Protein AF-A0A7L9QBU2-F1 (afdb_monomer)

Mean predicted aligned error: 5.56 Å

Organism: NCBI:txid155900

Secondary structure (DSSP, 8-state):
---B-HHHHHHHHHHHHHHH-TTPBP-PPTT-SS--SEETTEE-SHHHHHHHHTT--HHHHHHHHHS-TT---HHHHHHTTSSTTB-HHHHHHHHHHHHHHHHHHH-SS-SS---BHHHHHHHHHHHHHHGGGS--

Solvent-accessible surface area (backbone atoms only — not comparable to full-atom values): 7580 Å² total; per-residue (Å²): 130,77,70,33,39,50,65,53,42,49,54,32,39,49,51,34,25,69,75,65,36,44,80,35,62,75,83,74,56,90,91,56,89,43,75,42,32,46,52,87,96,38,61,49,30,66,62,26,35,19,40,42,73,71,63,50,52,65,70,62,40,37,50,59,56,68,76,40,101,71,47,72,50,58,49,52,37,40,75,73,59,74,40,71,46,45,38,74,62,15,29,52,22,50,32,40,22,48,51,41,45,44,50,52,73,72,54,90,75,6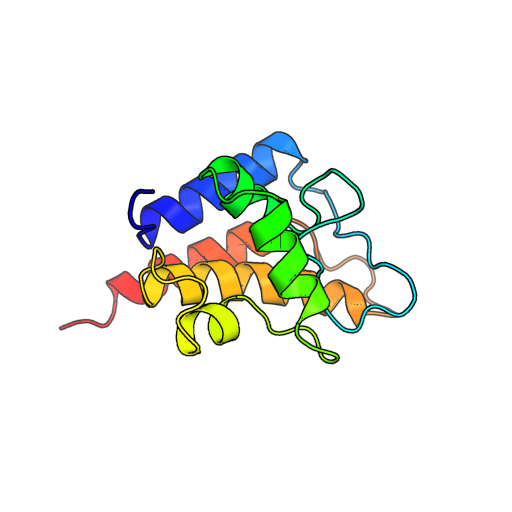8,88,75,74,68,43,18,42,42,46,12,44,51,42,19,50,53,50,49,60,56,60,80,76,72,86,127

Sequence (136 aa):
METITTQTAVELLEAAVELAGADRMYEVQPGAAACKYVHGDNPGCIVGVALSIHGVPLDVLQSWDDDYQQGLGIGSLFHHGRAPFLTKRAADVLRAAQKIQDMAIWSTDTGGADLTWGAALIAARSEAARSDVGDE

Radius of gyration: 14.06 Å; Cα contacts (8 Å, |Δi|>4): 201; chains: 1; bounding box: 34×36×39 Å

Structure (mmCIF, N/CA/C/O backbone):
data_AF-A0A7L9QBU2-F1
#
_entry.id   AF-A0A7L9QBU2-F1
#
loop_
_atom_site.group_PDB
_atom_site.id
_atom_site.type_symbol
_atom_site.label_atom_id
_atom_site.label_alt_id
_atom_site.label_comp_id
_atom_site.label_asym_id
_atom_site.label_entity_id
_atom_site.label_seq_id
_atom_site.pdbx_PDB_ins_code
_atom_site.Cartn_x
_atom_site.Cartn_y
_atom_site.Cartn_z
_atom_site.occupancy
_atom_s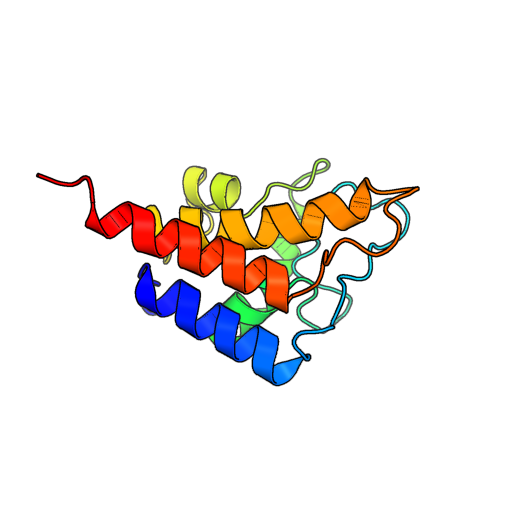ite.B_iso_or_equiv
_atom_site.auth_seq_id
_atom_site.auth_comp_id
_atom_site.auth_asym_id
_atom_site.auth_atom_id
_atom_site.pdbx_PDB_model_num
ATOM 1 N N . MET A 1 1 ? -10.159 -9.881 11.517 1.00 82.56 1 MET A N 1
ATOM 2 C CA . MET A 1 1 ? -9.074 -9.003 11.043 1.00 82.56 1 MET A CA 1
ATOM 3 C C . MET A 1 1 ? -9.082 -7.774 11.925 1.00 82.56 1 MET A C 1
ATOM 5 O O . MET A 1 1 ? -10.160 -7.231 12.141 1.00 82.56 1 MET A O 1
ATOM 9 N N . GLU A 1 2 ? -7.941 -7.416 12.505 1.00 92.56 2 GLU A N 1
ATOM 10 C CA . GLU A 1 2 ? -7.834 -6.238 13.372 1.00 92.56 2 GLU A CA 1
ATOM 11 C C . GLU A 1 2 ? -7.833 -4.947 12.545 1.00 92.56 2 GLU A C 1
ATOM 13 O O . GLU A 1 2 ? -7.510 -4.960 11.354 1.00 92.56 2 GLU A O 1
ATOM 18 N N . THR A 1 3 ? -8.221 -3.835 13.167 1.00 97.00 3 THR A N 1
ATOM 19 C CA . THR A 1 3 ? -8.209 -2.520 12.521 1.00 97.00 3 THR A CA 1
ATOM 20 C C . THR A 1 3 ? -6.773 -2.023 12.358 1.00 97.00 3 THR A C 1
ATOM 22 O O . THR A 1 3 ? -6.031 -1.939 13.332 1.00 97.00 3 THR A O 1
ATOM 25 N N . ILE A 1 4 ? -6.397 -1.619 11.147 1.00 97.69 4 ILE A N 1
ATOM 26 C CA . ILE A 1 4 ? -5.113 -0.984 10.850 1.00 97.69 4 ILE A CA 1
ATOM 27 C C . ILE A 1 4 ? -5.188 0.497 11.239 1.00 97.69 4 ILE A C 1
ATOM 29 O O . ILE A 1 4 ? -5.927 1.300 10.650 1.00 97.69 4 ILE A O 1
ATOM 33 N N . THR A 1 5 ? -4.398 0.857 12.247 1.00 97.50 5 THR A N 1
ATOM 34 C CA 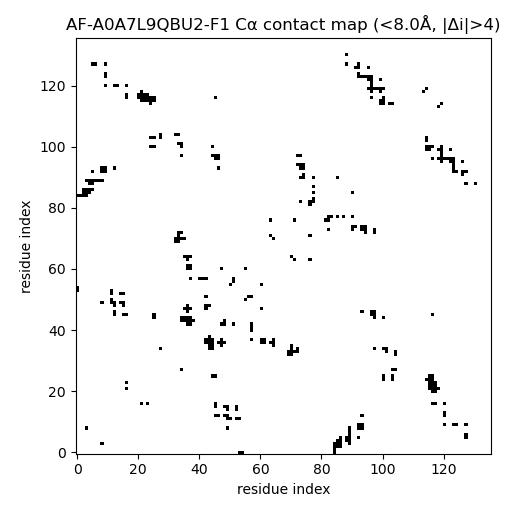. THR A 1 5 ? -4.169 2.240 12.684 1.00 97.50 5 THR A CA 1
ATOM 35 C C . THR A 1 5 ? -3.077 2.911 11.846 1.00 97.50 5 THR A C 1
ATOM 37 O O . THR A 1 5 ? -2.430 2.264 11.024 1.00 97.50 5 THR A O 1
ATOM 40 N N . THR A 1 6 ? -2.838 4.210 12.052 1.00 97.06 6 THR A N 1
ATOM 41 C CA . THR A 1 6 ? -1.707 4.926 11.435 1.00 97.06 6 THR A CA 1
ATOM 42 C C . THR A 1 6 ? -0.375 4.224 11.709 1.00 97.06 6 THR A C 1
ATOM 44 O O . THR A 1 6 ? 0.385 3.985 10.776 1.00 97.06 6 THR A O 1
ATOM 47 N N . GLN A 1 7 ? -0.118 3.854 12.970 1.00 96.94 7 GLN A N 1
ATOM 48 C CA . GLN A 1 7 ? 1.113 3.174 13.373 1.00 96.94 7 GLN A CA 1
ATOM 49 C C . GLN A 1 7 ? 1.222 1.800 12.706 1.00 96.94 7 GLN A C 1
ATOM 51 O O . GLN A 1 7 ? 2.224 1.514 12.060 1.00 96.94 7 GLN A O 1
ATOM 56 N N . THR A 1 8 ? 0.154 0.998 12.768 1.00 97.81 8 THR A N 1
ATOM 57 C CA . THR A 1 8 ? 0.117 -0.331 12.139 1.00 97.81 8 THR A CA 1
ATOM 58 C C . THR A 1 8 ? 0.359 -0.248 10.630 1.00 97.81 8 THR A C 1
ATOM 60 O O . THR A 1 8 ? 1.050 -1.088 10.068 1.00 97.81 8 THR A O 1
ATOM 63 N N . ALA A 1 9 ? -0.166 0.776 9.949 1.00 98.19 9 ALA A N 1
ATOM 64 C CA . ALA A 1 9 ? 0.085 0.969 8.522 1.00 98.19 9 ALA A CA 1
ATOM 65 C C . ALA A 1 9 ? 1.571 1.227 8.221 1.00 98.19 9 ALA A C 1
ATOM 67 O O . ALA A 1 9 ? 2.088 0.691 7.244 1.00 98.19 9 ALA A O 1
ATOM 68 N N . VAL A 1 10 ? 2.258 2.019 9.053 1.00 98.38 10 VAL A N 1
ATOM 69 C CA . VAL A 1 10 ? 3.704 2.251 8.915 1.00 98.38 10 VAL A CA 1
ATOM 70 C C . VAL A 1 10 ? 4.482 0.961 9.171 1.00 98.38 10 VAL A C 1
ATOM 72 O O . VAL A 1 10 ? 5.299 0.594 8.335 1.00 98.38 10 VAL A O 1
ATOM 75 N N . GLU A 1 11 ? 4.181 0.237 10.249 1.00 98.38 11 GLU A N 1
ATOM 76 C CA . GLU A 1 11 ? 4.842 -1.032 10.599 1.00 98.38 11 GLU A CA 1
ATOM 77 C C . GLU A 1 11 ? 4.693 -2.090 9.490 1.00 98.38 11 GLU A C 1
ATOM 79 O O . GLU A 1 11 ? 5.650 -2.777 9.135 1.00 98.38 11 GLU A O 1
ATOM 84 N N . LEU A 1 12 ? 3.513 -2.192 8.871 1.00 98.50 12 LEU A N 1
ATOM 85 C CA . LEU A 1 12 ? 3.285 -3.117 7.755 1.00 98.50 12 LEU A CA 1
ATOM 86 C C . LEU A 1 12 ? 4.063 -2.718 6.491 1.00 98.50 12 LEU A C 1
ATOM 88 O O . LEU A 1 12 ? 4.543 -3.588 5.763 1.00 98.50 12 LEU A O 1
ATOM 92 N N . LEU A 1 13 ? 4.204 -1.417 6.218 1.00 98.38 13 LEU A N 1
ATOM 93 C CA . LEU A 1 13 ? 5.038 -0.928 5.117 1.00 98.38 13 LEU A CA 1
ATOM 94 C C . LEU A 1 13 ? 6.529 -1.157 5.396 1.00 98.38 13 LEU A C 1
ATOM 96 O O . LEU A 1 13 ? 7.270 -1.490 4.475 1.00 98.38 13 LEU A O 1
ATOM 100 N N . GLU A 1 14 ? 6.967 -1.019 6.648 1.00 98.56 14 GLU A N 1
ATOM 101 C CA . GLU A 1 14 ? 8.328 -1.359 7.077 1.00 98.56 14 GLU A CA 1
ATOM 102 C C . GLU A 1 14 ? 8.618 -2.840 6.848 1.00 98.56 14 GLU A C 1
ATOM 104 O O . GLU A 1 14 ? 9.615 -3.165 6.207 1.00 98.56 14 GLU A O 1
ATOM 109 N N . ALA A 1 15 ? 7.708 -3.723 7.263 1.00 98.31 15 ALA A N 1
ATOM 110 C CA . ALA A 1 15 ? 7.826 -5.157 7.025 1.00 98.31 15 ALA A CA 1
ATOM 111 C C . ALA A 1 15 ? 7.845 -5.497 5.522 1.00 98.31 15 ALA A C 1
ATOM 113 O O . ALA A 1 15 ? 8.618 -6.348 5.081 1.00 98.31 15 ALA A O 1
ATOM 114 N N . ALA A 1 16 ? 7.039 -4.808 4.705 1.00 97.69 16 ALA A N 1
ATOM 115 C CA . ALA A 1 16 ? 7.060 -4.976 3.252 1.00 97.69 16 ALA A CA 1
ATOM 116 C C . ALA A 1 16 ? 8.408 -4.550 2.635 1.00 97.69 16 ALA A C 1
ATOM 118 O O . ALA A 1 16 ? 8.928 -5.235 1.752 1.00 97.69 16 ALA A O 1
ATOM 119 N N . VAL A 1 17 ? 8.990 -3.443 3.109 1.00 97.44 17 VAL A N 1
ATOM 120 C CA . VAL A 1 17 ? 10.323 -2.974 2.696 1.00 97.44 17 VAL A CA 1
ATOM 121 C C . VAL A 1 17 ? 11.420 -3.930 3.152 1.00 97.44 17 VAL A C 1
ATOM 123 O O . VAL A 1 17 ? 12.320 -4.223 2.369 1.00 97.44 17 VAL A O 1
ATOM 126 N N . GLU A 1 18 ? 11.356 -4.434 4.382 1.00 97.94 18 GLU A N 1
ATOM 127 C CA . GLU A 1 18 ? 12.324 -5.398 4.912 1.00 97.94 18 GLU A CA 1
ATOM 128 C C . GLU A 1 18 ? 12.320 -6.694 4.094 1.00 97.94 18 GLU A C 1
ATOM 130 O O . GLU A 1 18 ? 13.381 -7.198 3.728 1.00 97.94 18 GLU A O 1
ATOM 135 N N . LEU A 1 19 ? 11.133 -7.191 3.734 1.00 96.69 19 LEU A N 1
ATOM 136 C CA . LEU A 1 19 ? 10.980 -8.407 2.940 1.00 96.69 19 LEU A CA 1
ATOM 137 C C . LEU A 1 19 ? 11.559 -8.268 1.526 1.00 96.69 19 LEU A C 1
ATOM 139 O O . LEU A 1 19 ? 12.137 -9.215 0.993 1.00 96.69 19 LEU A O 1
ATOM 143 N N . ALA A 1 20 ? 11.356 -7.114 0.891 1.00 94.69 20 ALA A N 1
ATOM 144 C CA . ALA A 1 20 ? 11.597 -6.954 -0.539 1.00 94.69 20 ALA A CA 1
ATOM 145 C C . ALA A 1 20 ? 12.867 -6.152 -0.878 1.00 94.69 20 ALA A C 1
ATOM 147 O O . ALA A 1 20 ? 13.338 -6.216 -2.016 1.00 94.69 20 ALA A O 1
ATOM 148 N N . GLY A 1 21 ? 13.416 -5.427 0.098 1.00 95.81 21 GLY A N 1
ATOM 149 C CA . GLY A 1 21 ? 14.549 -4.516 -0.031 1.00 95.81 21 GLY A CA 1
ATOM 150 C C . GLY A 1 21 ? 14.124 -3.061 -0.261 1.00 95.81 21 GLY A C 1
ATOM 151 O O . GLY A 1 21 ? 13.233 -2.772 -1.058 1.00 95.81 21 GLY A O 1
ATOM 152 N N . ALA A 1 22 ? 14.808 -2.123 0.401 1.00 94.94 22 ALA A N 1
ATOM 153 C CA . ALA A 1 22 ? 14.537 -0.685 0.282 1.00 94.94 22 ALA A CA 1
ATOM 154 C C . ALA A 1 22 ? 14.759 -0.134 -1.132 1.00 94.94 22 ALA A C 1
ATOM 156 O O . ALA A 1 22 ? 14.033 0.767 -1.544 1.00 94.94 22 ALA A O 1
ATOM 157 N N . ASP A 1 23 ? 15.698 -0.708 -1.885 1.00 92.69 23 ASP A N 1
ATOM 158 C CA . ASP A 1 23 ? 16.004 -0.306 -3.263 1.00 92.69 23 ASP A CA 1
ATOM 159 C C . ASP A 1 23 ? 15.035 -0.908 -4.290 1.00 92.69 23 ASP A C 1
ATOM 161 O O . ASP A 1 23 ? 15.127 -0.618 -5.484 1.00 92.69 23 ASP A O 1
ATOM 165 N N . ARG A 1 24 ? 14.089 -1.751 -3.851 1.00 90.62 24 ARG A N 1
ATOM 166 C CA . ARG A 1 24 ? 13.113 -2.362 -4.748 1.00 90.62 24 ARG A CA 1
ATOM 167 C C . ARG A 1 24 ? 12.287 -1.284 -5.429 1.00 90.62 24 ARG A C 1
ATOM 169 O O . ARG A 1 24 ? 11.676 -0.438 -4.778 1.00 90.62 24 ARG A O 1
ATOM 176 N N . MET A 1 25 ? 12.214 -1.372 -6.747 1.00 87.50 25 MET A N 1
ATOM 177 C CA . MET A 1 25 ? 11.285 -0.595 -7.553 1.00 87.50 25 MET A CA 1
ATOM 178 C C . MET A 1 25 ? 10.067 -1.447 -7.880 1.00 87.50 25 MET A C 1
ATOM 180 O O . MET A 1 25 ? 10.140 -2.672 -7.979 1.00 87.50 25 MET A O 1
ATOM 184 N N . TYR A 1 26 ? 8.923 -0.794 -8.028 1.00 83.88 26 TYR A N 1
ATOM 185 C CA . TYR A 1 26 ? 7.731 -1.485 -8.485 1.00 83.88 26 TYR A CA 1
ATOM 186 C C . TYR A 1 26 ? 7.813 -1.764 -9.980 1.00 83.88 26 TYR A C 1
ATOM 188 O O . TYR A 1 26 ? 8.025 -0.860 -10.787 1.00 83.88 26 TYR A O 1
ATOM 196 N N . GLU A 1 27 ? 7.615 -3.026 -10.336 1.00 79.56 27 GLU A N 1
ATOM 197 C CA . GLU A 1 27 ? 7.581 -3.462 -11.722 1.00 79.56 27 GLU A CA 1
ATOM 198 C C . GLU A 1 27 ? 6.195 -3.191 -12.303 1.00 79.56 27 GLU A C 1
ATOM 200 O O . GLU A 1 27 ? 5.197 -3.846 -11.985 1.00 79.56 27 GLU A O 1
ATOM 205 N N . VAL A 1 28 ? 6.137 -2.172 -13.152 1.00 72.94 28 VAL A N 1
ATOM 206 C CA . VAL A 1 28 ? 4.917 -1.771 -13.840 1.00 72.94 28 VAL A CA 1
ATOM 207 C C . VAL A 1 28 ? 4.633 -2.770 -14.949 1.00 72.94 28 VAL A C 1
ATOM 209 O O . VAL A 1 28 ? 5.409 -2.908 -15.893 1.00 72.94 28 VAL A O 1
ATOM 212 N N . GLN A 1 29 ? 3.504 -3.466 -14.847 1.00 68.56 29 GLN A N 1
ATOM 213 C CA . GLN A 1 29 ? 3.088 -4.388 -15.897 1.00 68.56 29 GLN A CA 1
ATOM 214 C C . GLN A 1 29 ? 2.672 -3.610 -17.155 1.00 68.56 29 GLN A C 1
ATOM 216 O O . GLN A 1 29 ? 1.966 -2.600 -17.038 1.00 68.56 29 GLN A O 1
ATOM 221 N N . PRO A 1 30 ? 3.055 -4.068 -18.362 1.00 63.38 30 PRO A N 1
ATOM 222 C CA . PRO A 1 30 ? 2.646 -3.433 -19.608 1.00 63.38 30 PRO A CA 1
ATOM 223 C C . PRO A 1 30 ? 1.124 -3.249 -19.681 1.00 63.38 30 PRO A C 1
ATOM 225 O O . PRO A 1 30 ? 0.363 -4.198 -19.500 1.00 63.38 30 PRO A O 1
ATOM 228 N N . GLY A 1 31 ? 0.677 -2.018 -19.946 1.00 64.06 31 GLY A N 1
ATOM 229 C CA . GLY A 1 31 ? -0.746 -1.678 -20.049 1.00 64.06 31 GLY A CA 1
ATOM 230 C C . GLY A 1 31 ? -1.470 -1.446 -18.717 1.00 64.06 31 GLY A C 1
ATOM 231 O O . GLY A 1 31 ? -2.674 -1.197 -18.731 1.00 64.06 31 GLY A O 1
ATOM 232 N N . ALA A 1 32 ? -0.777 -1.494 -17.574 1.00 65.56 32 ALA A N 1
ATOM 233 C CA . ALA A 1 32 ? -1.356 -1.114 -16.289 1.00 65.56 32 ALA A CA 1
ATOM 234 C C . ALA A 1 32 ? -1.376 0.416 -16.125 1.00 65.56 32 ALA A C 1
ATOM 236 O O . ALA A 1 32 ? -0.348 1.076 -16.253 1.00 65.56 32 ALA A O 1
ATOM 237 N N . ALA A 1 33 ? -2.548 0.976 -15.812 1.00 61.41 33 ALA A N 1
ATOM 238 C CA . ALA A 1 33 ? -2.717 2.408 -15.543 1.00 61.41 33 ALA A CA 1
ATOM 239 C C . ALA A 1 33 ? -2.407 2.802 -14.081 1.00 61.41 33 ALA A C 1
ATOM 241 O O . ALA A 1 33 ? -2.370 3.988 -13.762 1.00 61.41 33 ALA A O 1
ATOM 242 N N . ALA A 1 34 ? -2.212 1.823 -13.193 1.00 72.44 34 ALA A N 1
ATOM 243 C CA . ALA A 1 34 ? -1.949 2.014 -11.766 1.00 72.44 34 ALA A CA 1
ATOM 244 C C . ALA A 1 34 ? -1.236 0.789 -11.169 1.00 72.44 34 ALA A C 1
ATOM 246 O O . ALA A 1 34 ? -1.091 -0.243 -11.839 1.00 72.44 34 ALA A O 1
ATOM 247 N N . CYS A 1 35 ? -0.811 0.880 -9.903 1.00 78.75 35 CYS A N 1
ATOM 248 C CA . CYS A 1 35 ? -0.347 -0.287 -9.166 1.00 78.75 35 CYS A CA 1
ATOM 249 C C . CYS A 1 35 ? -1.397 -1.409 -9.126 1.00 78.75 35 CYS A C 1
ATOM 251 O O . CYS A 1 35 ? -2.586 -1.142 -8.964 1.00 78.75 35 CYS A O 1
ATOM 253 N N . LYS A 1 36 ? -0.932 -2.657 -9.198 1.00 88.00 36 LYS A N 1
ATOM 254 C CA . LYS A 1 36 ? -1.717 -3.855 -8.916 1.00 88.00 36 LYS A CA 1
ATOM 255 C C . LYS A 1 36 ? -1.391 -4.369 -7.524 1.00 88.00 36 LYS A C 1
ATOM 257 O O . LYS A 1 36 ? -0.215 -4.424 -7.143 1.00 88.00 36 LYS A O 1
ATOM 262 N N . TYR A 1 37 ? -2.417 -4.748 -6.777 1.00 90.81 37 TYR A N 1
ATOM 263 C CA . TYR A 1 37 ? -2.266 -5.376 -5.471 1.00 90.81 37 TYR A CA 1
ATOM 264 C C . TYR A 1 37 ? -1.774 -6.816 -5.584 1.00 90.81 37 TYR A C 1
ATOM 266 O O . TYR A 1 37 ? -1.103 -7.279 -4.662 1.00 90.81 37 TYR A O 1
ATOM 274 N N . VAL A 1 38 ? -2.031 -7.489 -6.709 1.00 90.62 38 VAL A N 1
ATOM 275 C CA . VAL A 1 38 ? -1.634 -8.874 -6.976 1.00 90.62 38 VAL A CA 1
ATOM 276 C C . VAL A 1 38 ? -0.941 -9.003 -8.341 1.00 90.62 38 VAL A C 1
ATOM 278 O O . VAL A 1 38 ? -1.385 -8.461 -9.354 1.00 90.62 38 VAL A O 1
ATOM 281 N N . HIS A 1 39 ? 0.167 -9.750 -8.371 1.00 87.06 39 HIS A N 1
ATOM 282 C CA . HIS A 1 39 ? 0.856 -10.201 -9.585 1.00 87.06 39 HIS A CA 1
ATOM 283 C C . HIS A 1 39 ? 0.920 -11.734 -9.587 1.00 87.06 39 HIS A C 1
ATOM 285 O O . HIS A 1 39 ? 1.763 -12.334 -8.915 1.00 87.06 39 HIS A O 1
ATOM 291 N N . GLY A 1 40 ? 0.034 -12.376 -10.352 1.00 86.56 40 GLY A N 1
ATOM 292 C CA . GLY A 1 40 ? -0.097 -13.837 -10.346 1.00 86.56 40 GLY A CA 1
ATOM 293 C C . GLY A 1 40 ? -0.583 -14.333 -8.983 1.00 86.56 40 GLY A C 1
ATOM 294 O O . GLY A 1 40 ? -1.600 -13.864 -8.496 1.00 86.56 40 GLY A O 1
ATOM 295 N N . ASP A 1 41 ? 0.169 -15.234 -8.352 1.00 88.50 41 ASP A N 1
ATOM 296 C CA . ASP A 1 41 ? -0.171 -15.792 -7.032 1.00 88.50 41 ASP A CA 1
ATOM 297 C C . ASP A 1 41 ? 0.502 -15.046 -5.862 1.00 88.50 41 ASP A C 1
ATOM 299 O O . ASP A 1 41 ? 0.603 -15.579 -4.758 1.00 88.50 41 ASP A O 1
ATOM 303 N N . ASN A 1 42 ? 1.018 -13.832 -6.092 1.00 91.19 42 ASN A N 1
ATOM 304 C CA . ASN A 1 42 ? 1.776 -13.073 -5.095 1.0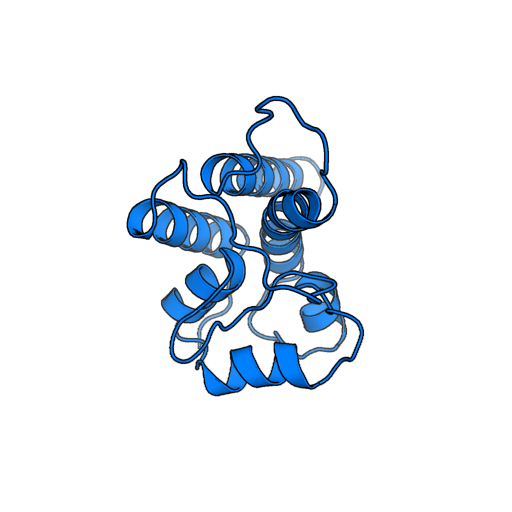0 91.19 42 AS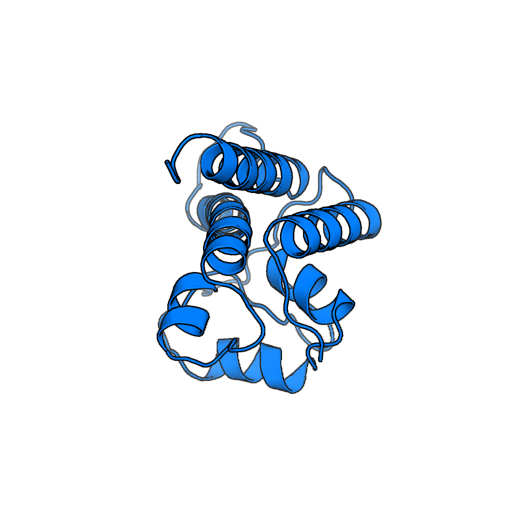N A CA 1
ATOM 305 C C . ASN A 1 42 ? 1.265 -11.634 -4.948 1.00 91.19 42 ASN A C 1
ATOM 307 O O . ASN A 1 42 ? 0.814 -11.039 -5.930 1.00 91.19 42 ASN A O 1
ATOM 311 N N . PRO A 1 43 ? 1.397 -11.025 -3.756 1.00 91.19 43 PRO A N 1
ATOM 312 C CA . PRO A 1 43 ? 1.147 -9.599 -3.595 1.00 91.19 43 PRO A CA 1
ATOM 313 C C . PRO A 1 43 ? 2.127 -8.777 -4.447 1.00 91.19 43 PRO A C 1
ATOM 315 O O . PRO A 1 43 ? 3.318 -9.082 -4.524 1.00 91.19 43 PRO A O 1
ATOM 318 N N . GLY A 1 44 ? 1.612 -7.745 -5.114 1.00 88.75 44 GLY A N 1
ATOM 319 C CA . GLY A 1 44 ? 2.312 -7.065 -6.199 1.00 88.75 44 GLY A CA 1
ATOM 320 C C . GLY A 1 44 ? 2.994 -5.754 -5.814 1.00 88.75 44 GLY A C 1
ATOM 321 O O . GLY A 1 44 ? 4.204 -5.594 -5.986 1.00 88.75 44 GLY A O 1
ATOM 322 N N . CYS A 1 45 ? 2.218 -4.787 -5.327 1.00 92.69 45 CYS A N 1
ATOM 323 C CA . CYS A 1 45 ? 2.716 -3.488 -4.871 1.00 92.69 45 CYS A CA 1
ATOM 324 C C . CYS A 1 45 ? 3.066 -3.487 -3.379 1.00 92.69 45 CYS A C 1
ATOM 326 O O . CYS A 1 45 ? 2.619 -4.359 -2.636 1.00 92.69 45 CYS A O 1
ATOM 328 N N . ILE A 1 46 ? 3.799 -2.468 -2.914 1.00 95.12 46 ILE A N 1
ATOM 329 C CA . ILE A 1 46 ? 4.151 -2.330 -1.488 1.00 95.12 46 ILE A CA 1
ATOM 330 C C . ILE A 1 46 ? 2.909 -2.365 -0.578 1.00 95.12 46 ILE A C 1
ATOM 332 O O . ILE A 1 46 ? 2.928 -2.987 0.481 1.00 95.12 46 ILE A O 1
ATOM 336 N N . VAL A 1 47 ? 1.797 -1.765 -1.021 1.00 95.88 47 VAL A N 1
ATOM 337 C CA . VAL A 1 47 ? 0.524 -1.786 -0.285 1.00 95.88 47 VAL A CA 1
ATOM 338 C C . VAL A 1 47 ? -0.100 -3.182 -0.301 1.00 95.88 47 VAL A C 1
ATOM 340 O O . VAL A 1 47 ? -0.579 -3.637 0.730 1.00 95.88 47 VAL A O 1
ATOM 343 N N . GLY A 1 48 ? -0.063 -3.889 -1.432 1.00 95.31 48 GLY A N 1
ATOM 344 C CA . GLY A 1 48 ? -0.541 -5.269 -1.534 1.00 95.31 48 GLY A CA 1
ATOM 345 C C . GLY A 1 48 ? 0.238 -6.208 -0.614 1.00 95.31 48 GLY A C 1
ATOM 346 O O . GLY A 1 48 ? -0.367 -7.007 0.095 1.00 95.31 48 GLY A O 1
ATOM 347 N N . VAL A 1 49 ? 1.565 -6.051 -0.544 1.00 97.06 49 VAL A N 1
ATOM 348 C CA . VAL A 1 49 ? 2.415 -6.809 0.388 1.00 97.06 49 VAL A CA 1
ATOM 349 C C . VAL A 1 49 ? 2.059 -6.481 1.835 1.00 97.06 49 VAL A C 1
ATOM 351 O O . VAL A 1 49 ? 1.783 -7.396 2.604 1.00 97.06 49 VAL A O 1
ATOM 354 N N . ALA A 1 50 ? 1.990 -5.199 2.198 1.00 97.69 50 ALA A N 1
ATOM 355 C CA . ALA A 1 50 ? 1.627 -4.764 3.547 1.00 97.69 50 ALA A CA 1
ATOM 356 C C . ALA A 1 50 ? 0.261 -5.324 3.994 1.00 97.69 50 ALA A C 1
ATOM 358 O O . ALA A 1 50 ? 0.112 -5.824 5.108 1.00 97.69 50 ALA A O 1
ATOM 359 N N . LEU A 1 51 ? -0.739 -5.302 3.110 1.00 97.31 51 LEU A N 1
ATOM 360 C CA . LEU A 1 51 ? -2.067 -5.843 3.397 1.00 97.31 51 LEU A CA 1
ATOM 361 C C . LEU A 1 51 ? -2.080 -7.374 3.460 1.00 97.31 51 LEU A C 1
ATOM 363 O O . LEU A 1 51 ? -2.764 -7.941 4.311 1.00 97.31 51 LEU A O 1
ATOM 367 N N . SER A 1 52 ? -1.295 -8.048 2.619 1.00 97.38 52 SER A N 1
ATOM 368 C CA . SER A 1 52 ? -1.121 -9.499 2.697 1.00 97.38 52 SER A CA 1
ATOM 369 C C . SER A 1 52 ? -0.456 -9.920 4.013 1.00 97.38 52 SER A C 1
ATOM 371 O O . SER A 1 52 ? -0.867 -10.927 4.584 1.00 97.38 52 SER A O 1
ATOM 373 N N . ILE A 1 53 ? 0.516 -9.152 4.527 1.00 97.31 53 ILE A N 1
ATOM 374 C CA . ILE A 1 53 ? 1.141 -9.385 5.844 1.00 97.31 53 ILE A CA 1
ATOM 375 C C . ILE A 1 53 ? 0.096 -9.274 6.963 1.00 97.31 53 ILE A C 1
ATOM 377 O O . ILE A 1 53 ? 0.084 -10.094 7.878 1.00 97.31 53 ILE A O 1
ATOM 381 N N . HIS A 1 54 ? -0.836 -8.322 6.857 1.00 97.25 54 HIS A N 1
ATOM 382 C CA . HIS A 1 54 ? -1.968 -8.185 7.787 1.00 97.25 54 HIS A CA 1
ATOM 383 C C . HIS A 1 54 ? -3.011 -9.315 7.676 1.00 97.25 54 HIS A C 1
ATOM 385 O O . HIS A 1 54 ? -3.960 -9.386 8.460 1.00 97.25 54 HIS A O 1
ATOM 391 N N . GLY A 1 55 ? -2.868 -10.203 6.691 1.00 96.94 55 GLY A N 1
ATOM 392 C CA . GLY A 1 55 ? -3.780 -11.316 6.455 1.00 96.94 55 GLY A CA 1
ATOM 393 C C . GLY A 1 55 ? -4.977 -10.969 5.572 1.00 96.94 55 GLY A C 1
ATOM 394 O O . GLY A 1 55 ? -5.988 -11.669 5.636 1.00 96.94 55 GLY A O 1
ATOM 395 N N . VAL A 1 56 ? -4.900 -9.910 4.754 1.00 96.50 56 VAL A N 1
ATOM 396 C CA . VAL A 1 56 ? -5.875 -9.701 3.673 1.00 96.50 56 VAL A CA 1
ATOM 397 C C . VAL A 1 56 ? -5.657 -10.786 2.611 1.00 96.50 56 VAL A C 1
ATOM 399 O O . VAL A 1 56 ? -4.554 -10.883 2.070 1.00 96.50 56 VAL A O 1
ATOM 402 N N . PRO A 1 57 ? -6.672 -11.614 2.309 1.00 96.25 57 PRO A N 1
ATOM 403 C CA . PRO A 1 57 ? -6.533 -12.692 1.335 1.00 96.25 57 PRO A CA 1
ATOM 404 C C . PRO A 1 57 ? -6.209 -12.192 -0.081 1.00 96.25 57 PRO A C 1
ATOM 406 O O . PRO A 1 57 ? -6.685 -11.134 -0.499 1.00 96.25 57 PRO A O 1
ATOM 409 N N . LEU A 1 58 ? -5.432 -12.973 -0.840 1.00 94.69 58 LEU A N 1
ATOM 410 C CA . LEU A 1 58 ? -5.039 -12.611 -2.208 1.00 94.69 58 LEU A CA 1
ATOM 411 C C . LEU A 1 58 ? -6.231 -12.497 -3.163 1.00 94.69 58 LEU A C 1
ATOM 413 O O . LEU A 1 58 ? -6.212 -11.637 -4.030 1.00 94.69 58 LEU A O 1
ATOM 417 N N . ASP A 1 59 ? -7.281 -13.301 -2.996 1.00 94.75 59 ASP A N 1
ATOM 418 C CA . ASP A 1 59 ? -8.510 -13.203 -3.793 1.00 94.75 59 ASP A CA 1
ATOM 419 C C . ASP A 1 59 ? -9.262 -11.888 -3.533 1.00 94.75 59 ASP A C 1
ATOM 421 O O . ASP A 1 59 ? -9.799 -11.280 -4.459 1.00 94.75 59 ASP A O 1
ATOM 425 N N . VAL A 1 60 ? -9.235 -11.389 -2.292 1.00 94.25 60 VAL A N 1
ATOM 426 C CA . VAL A 1 60 ? -9.769 -10.063 -1.956 1.00 94.25 60 VAL A CA 1
ATOM 427 C C . VAL A 1 60 ? -8.942 -8.967 -2.625 1.00 94.25 60 VAL A C 1
ATOM 429 O O . VAL A 1 60 ? -9.522 -8.083 -3.254 1.00 94.25 60 VAL A O 1
ATOM 432 N N . LEU A 1 61 ? -7.610 -9.033 -2.540 1.00 92.94 61 LEU A N 1
ATOM 433 C CA . LEU A 1 61 ? -6.720 -8.071 -3.201 1.00 92.94 61 LEU A CA 1
ATOM 434 C C . LEU A 1 61 ? -6.886 -8.100 -4.730 1.00 92.94 61 LEU A C 1
ATOM 436 O O . LEU A 1 61 ? -7.003 -7.047 -5.352 1.00 92.94 61 LEU A O 1
ATOM 440 N N . GLN A 1 62 ? -6.985 -9.292 -5.322 1.00 91.31 62 GLN A N 1
ATOM 441 C CA . GLN A 1 62 ? -7.213 -9.486 -6.753 1.00 91.31 62 GLN A CA 1
ATOM 442 C C . GLN A 1 62 ? -8.561 -8.896 -7.185 1.00 91.31 62 GLN A C 1
ATOM 444 O O . GLN A 1 62 ? -8.638 -8.224 -8.209 1.00 91.31 62 GLN A O 1
ATOM 449 N N . SER A 1 63 ? -9.615 -9.044 -6.371 1.00 90.69 63 SER A N 1
ATOM 450 C CA . SER A 1 63 ? -10.920 -8.434 -6.667 1.00 90.69 63 SER A CA 1
ATOM 451 C C . SER A 1 63 ? -10.865 -6.904 -6.762 1.00 90.69 63 SER A C 1
ATOM 453 O O . SER A 1 63 ? -11.701 -6.298 -7.428 1.00 90.69 63 SER A O 1
ATOM 455 N N . TRP A 1 64 ? -9.894 -6.258 -6.105 1.00 89.62 64 TRP A N 1
ATOM 456 C CA . TRP A 1 64 ? -9.702 -4.809 -6.192 1.00 89.62 64 TRP A CA 1
ATOM 457 C C . TRP A 1 64 ? -8.979 -4.393 -7.472 1.00 89.62 64 TRP A C 1
ATOM 459 O O . TRP A 1 64 ? -9.241 -3.301 -7.977 1.00 89.62 64 TRP A O 1
ATOM 469 N N . ASP A 1 65 ? -8.123 -5.267 -8.004 1.00 86.69 65 ASP A N 1
ATOM 470 C CA . ASP A 1 65 ? -7.483 -5.090 -9.308 1.00 86.69 65 ASP A CA 1
ATOM 471 C C . ASP A 1 65 ? -8.481 -5.313 -10.462 1.00 86.69 65 ASP A C 1
ATOM 473 O O . ASP A 1 65 ? -8.416 -4.613 -11.474 1.00 86.69 65 ASP A O 1
ATOM 477 N N . ASP A 1 66 ? -9.419 -6.255 -10.304 1.00 78.56 66 ASP A N 1
ATOM 478 C CA . ASP A 1 66 ? -10.360 -6.671 -11.354 1.00 78.56 66 ASP A CA 1
ATOM 479 C C . ASP A 1 66 ? -11.582 -5.748 -11.493 1.00 78.56 66 ASP A C 1
ATOM 481 O O . ASP A 1 66 ? -12.075 -5.520 -12.600 1.00 78.56 66 ASP A O 1
ATOM 485 N N . ASP A 1 67 ? -12.088 -5.205 -10.381 1.00 69.62 67 ASP A N 1
ATOM 486 C CA . ASP A 1 67 ? -13.386 -4.516 -10.357 1.00 69.62 67 ASP A CA 1
ATOM 487 C C . ASP A 1 67 ? -13.407 -3.143 -11.041 1.00 69.62 67 ASP A C 1
ATOM 489 O O . ASP A 1 67 ? -14.488 -2.590 -11.244 1.00 69.62 67 ASP A O 1
ATOM 493 N N . TYR A 1 68 ? -12.266 -2.546 -11.395 1.00 54.34 68 TYR A N 1
ATOM 494 C CA . TYR A 1 68 ? -12.272 -1.207 -11.986 1.00 54.34 68 TYR A CA 1
ATOM 495 C C . TYR A 1 68 ? -11.236 -1.031 -13.093 1.00 54.34 68 TYR A C 1
ATOM 497 O O . TYR A 1 68 ? -10.032 -1.004 -12.853 1.00 54.34 68 TYR A O 1
ATOM 505 N N . GLN A 1 69 ? -11.734 -0.734 -14.299 1.00 50.44 69 GLN A N 1
ATOM 506 C CA . GLN A 1 69 ? -10.970 -0.379 -15.504 1.00 50.44 69 GLN A CA 1
ATOM 507 C C . GLN A 1 69 ? -10.045 0.859 -15.367 1.00 50.44 69 GLN A C 1
ATOM 509 O O . GLN A 1 69 ? -9.518 1.325 -16.374 1.00 50.44 69 GLN A O 1
ATOM 514 N N . GLN A 1 70 ? -9.837 1.419 -14.166 1.00 50.50 70 GLN A N 1
ATOM 515 C CA . GLN A 1 70 ? -9.035 2.633 -13.942 1.00 50.50 70 GLN A CA 1
ATOM 516 C C . GLN A 1 70 ? -8.131 2.634 -12.693 1.00 50.50 70 GLN A C 1
ATOM 518 O O . GLN A 1 70 ? -7.580 3.682 -12.374 1.00 50.50 70 GLN A O 1
ATOM 523 N N . GLY A 1 71 ? -7.928 1.510 -11.992 1.00 54.41 71 GLY A N 1
ATOM 524 C CA . GLY A 1 71 ? -6.911 1.455 -10.928 1.00 54.41 71 GLY A CA 1
ATOM 525 C C . GLY A 1 71 ? -7.225 2.345 -9.720 1.00 54.41 71 GLY A C 1
ATOM 526 O O . GLY A 1 71 ? -6.537 3.331 -9.444 1.00 54.41 71 GLY A O 1
ATOM 527 N N . LEU A 1 72 ? -8.287 2.009 -8.985 1.00 65.62 72 LEU A N 1
ATOM 528 C CA . LEU A 1 72 ? -8.620 2.716 -7.752 1.00 65.62 72 LEU A CA 1
ATOM 529 C C . LEU A 1 72 ? -7.534 2.461 -6.702 1.00 65.62 72 LEU A C 1
ATOM 531 O O . LEU A 1 72 ? -7.381 1.350 -6.208 1.00 65.62 72 LEU A O 1
ATOM 535 N N . GLY A 1 73 ? -6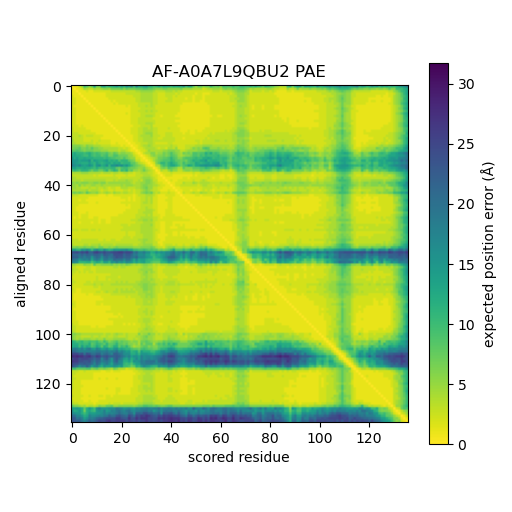.798 3.508 -6.331 1.00 86.12 73 GLY A N 1
ATOM 536 C CA . GLY A 1 73 ? -5.854 3.424 -5.222 1.00 86.12 73 GLY A CA 1
ATOM 537 C C . GLY A 1 73 ? -6.538 3.227 -3.869 1.00 86.12 73 GLY A C 1
ATOM 538 O O . GLY A 1 73 ? -7.735 3.483 -3.702 1.00 86.12 73 GLY A O 1
ATOM 539 N N . ILE A 1 74 ? -5.749 2.855 -2.862 1.00 91.50 74 ILE A N 1
ATOM 540 C CA . ILE A 1 74 ? -6.228 2.412 -1.542 1.00 91.50 74 ILE A CA 1
ATOM 541 C C . ILE A 1 74 ? -7.150 3.423 -0.841 1.00 91.50 74 ILE A C 1
ATOM 543 O O . ILE A 1 74 ? -8.095 3.044 -0.152 1.00 91.50 74 ILE A O 1
ATOM 547 N N . GLY A 1 75 ? -6.949 4.724 -1.079 1.00 89.69 75 GLY A N 1
ATOM 548 C CA . GLY A 1 75 ? -7.829 5.771 -0.551 1.00 89.69 75 GLY A CA 1
ATOM 549 C C . GLY A 1 75 ? -9.255 5.727 -1.118 1.00 89.69 75 GLY A C 1
ATOM 550 O O . GLY A 1 75 ? -1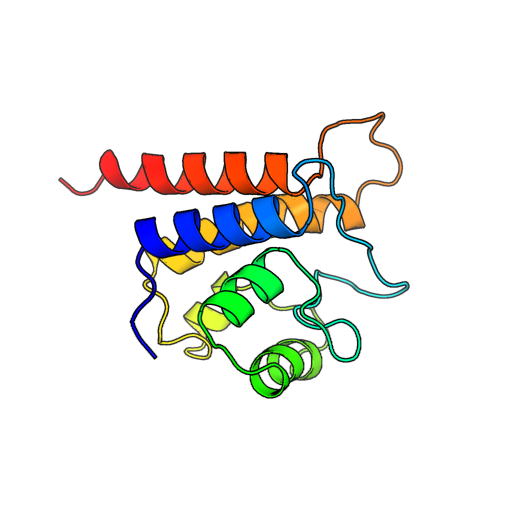0.210 5.997 -0.394 1.00 89.69 75 GLY A O 1
ATOM 551 N N . SER A 1 76 ? -9.421 5.358 -2.392 1.00 89.25 76 SER A N 1
ATOM 552 C CA . SER A 1 76 ? -10.745 5.177 -2.999 1.00 89.25 76 SER A CA 1
ATOM 553 C C . SER A 1 76 ? -11.401 3.890 -2.499 1.00 89.25 76 SER A C 1
ATOM 555 O O . SER A 1 76 ? -12.573 3.918 -2.125 1.00 89.25 76 SER A O 1
ATOM 557 N N . LEU A 1 77 ? -10.637 2.798 -2.376 1.00 90.62 77 LEU A N 1
ATOM 558 C CA . LEU A 1 77 ? -11.122 1.548 -1.779 1.00 90.62 77 LEU A CA 1
ATOM 559 C C . LEU A 1 77 ? -11.657 1.766 -0.356 1.00 90.62 77 LEU A C 1
ATOM 561 O O . LEU A 1 77 ? -12.739 1.282 -0.024 1.00 90.62 77 LEU A O 1
ATOM 565 N N . PHE A 1 78 ? -10.949 2.545 0.466 1.00 92.56 78 PHE A N 1
ATOM 566 C CA . PHE A 1 78 ? -11.432 2.948 1.787 1.00 92.56 78 PHE A CA 1
ATOM 567 C C . PHE A 1 78 ? -12.728 3.770 1.705 1.00 92.56 78 PHE A C 1
ATOM 569 O O . PHE A 1 78 ? -13.700 3.442 2.382 1.00 92.56 78 PHE A O 1
ATOM 576 N N . HIS A 1 79 ? -12.777 4.799 0.849 1.00 90.62 79 HIS A N 1
ATOM 577 C CA . HIS A 1 79 ? -13.955 5.665 0.707 1.00 90.62 79 HIS A CA 1
ATOM 578 C C . HIS A 1 79 ? -15.217 4.899 0.276 1.00 90.62 79 HIS A C 1
ATOM 580 O O . HIS A 1 79 ? -16.315 5.212 0.731 1.00 90.62 79 HIS A O 1
ATOM 586 N N . HIS A 1 80 ? -15.060 3.865 -0.552 1.00 90.69 80 HIS A N 1
ATOM 587 C CA . HIS A 1 80 ? -16.150 2.985 -0.978 1.00 90.69 80 HIS A CA 1
ATOM 588 C C . HIS A 1 80 ? -16.442 1.836 0.002 1.00 90.69 80 HIS A C 1
ATOM 590 O O . HIS A 1 80 ? -17.219 0.942 -0.323 1.00 90.69 80 HIS A O 1
ATOM 596 N N . GLY A 1 81 ? -15.831 1.828 1.192 1.00 91.88 81 GLY A N 1
ATOM 597 C CA . GLY A 1 81 ? -16.079 0.819 2.224 1.00 91.88 81 GLY A CA 1
ATOM 598 C C . GLY A 1 81 ? -15.515 -0.570 1.908 1.00 91.88 81 GLY A C 1
ATOM 599 O O . GLY A 1 81 ? -15.908 -1.540 2.549 1.00 91.88 81 GLY A O 1
ATOM 600 N N . ARG A 1 82 ? -14.593 -0.687 0.941 1.00 91.25 82 ARG A N 1
ATOM 601 C CA . ARG A 1 82 ? -13.972 -1.966 0.541 1.00 91.25 82 ARG A CA 1
ATOM 602 C C . ARG A 1 82 ? -12.799 -2.380 1.423 1.00 91.25 82 ARG A C 1
ATOM 604 O O . ARG A 1 82 ? -12.466 -3.559 1.477 1.00 91.25 82 ARG A O 1
ATOM 611 N N . ALA A 1 83 ? -12.213 -1.426 2.142 1.00 92.44 83 ALA A N 1
ATOM 612 C CA . ALA A 1 83 ? -11.178 -1.663 3.145 1.00 92.44 83 ALA A CA 1
ATOM 613 C C . ALA A 1 83 ? -11.640 -1.163 4.533 1.00 92.44 83 ALA A C 1
ATOM 615 O O . ALA A 1 83 ? -11.031 -0.250 5.092 1.00 92.44 83 ALA A O 1
ATOM 616 N N . PRO A 1 84 ? -12.736 -1.715 5.099 1.00 95.00 84 PRO A N 1
ATOM 617 C CA . PRO A 1 84 ? -13.359 -1.196 6.325 1.00 95.00 84 PRO A CA 1
ATOM 618 C C . PRO A 1 84 ? -12.499 -1.402 7.579 1.00 95.00 84 PRO A C 1
ATOM 620 O O . PRO A 1 84 ? -12.761 -0.807 8.618 1.00 95.00 84 PRO A O 1
ATOM 623 N N . PHE A 1 85 ? -11.473 -2.247 7.486 1.00 96.19 85 PHE A N 1
ATOM 624 C CA . PHE A 1 85 ? -10.487 -2.472 8.538 1.00 96.19 85 PHE A CA 1
ATOM 625 C C . PHE A 1 85 ? -9.407 -1.381 8.581 1.00 96.19 85 PHE A C 1
ATOM 627 O O . PHE A 1 85 ? -8.564 -1.413 9.467 1.00 96.19 85 PHE A O 1
ATOM 634 N N . LEU A 1 86 ? -9.391 -0.419 7.655 1.00 96.69 86 LEU A N 1
ATOM 635 C CA . LEU A 1 86 ? -8.508 0.742 7.742 1.00 96.69 86 LEU A CA 1
ATOM 636 C C . LEU A 1 86 ? -9.178 1.852 8.550 1.00 96.69 86 LEU A C 1
ATOM 638 O O . LEU A 1 86 ? -10.351 2.160 8.357 1.00 96.69 86 LEU A O 1
ATOM 642 N N . THR A 1 87 ? -8.413 2.537 9.393 1.00 97.06 87 THR A N 1
ATOM 643 C CA . THR A 1 87 ? -8.787 3.903 9.786 1.00 97.06 87 THR A CA 1
ATOM 644 C C . THR A 1 87 ? -8.584 4.866 8.611 1.00 97.06 87 THR A C 1
ATOM 646 O O . THR A 1 87 ? -7.768 4.609 7.723 1.00 97.06 87 THR A O 1
ATOM 649 N N . LYS A 1 88 ? -9.256 6.028 8.622 1.00 95.75 88 LYS A N 1
ATOM 650 C CA . LYS A 1 88 ? -9.021 7.072 7.607 1.00 95.75 88 LYS A CA 1
ATOM 651 C C . LYS A 1 88 ? -7.536 7.449 7.517 1.00 95.75 88 LYS A C 1
ATOM 653 O O . LYS A 1 88 ? -6.991 7.532 6.423 1.00 95.75 88 LYS A O 1
ATOM 658 N N . ARG A 1 89 ? -6.879 7.644 8.666 1.00 95.62 89 ARG A N 1
ATOM 659 C CA . ARG A 1 89 ? -5.456 8.012 8.723 1.00 95.62 89 ARG A CA 1
ATOM 660 C C . ARG A 1 89 ? -4.548 6.899 8.191 1.00 95.62 89 ARG A C 1
ATOM 662 O O . ARG A 1 89 ? -3.627 7.191 7.440 1.00 95.62 89 ARG A O 1
ATOM 669 N N . ALA A 1 90 ? -4.846 5.632 8.484 1.00 97.31 90 ALA A N 1
ATOM 670 C CA . ALA A 1 90 ? -4.132 4.506 7.878 1.00 97.31 90 ALA A CA 1
ATOM 671 C C . ALA A 1 90 ? -4.271 4.488 6.347 1.00 97.31 90 ALA A C 1
ATOM 673 O O . ALA A 1 90 ? -3.284 4.295 5.641 1.00 97.31 90 ALA A O 1
ATOM 674 N N . ALA A 1 91 ? -5.474 4.743 5.822 1.00 96.50 91 ALA A N 1
ATOM 675 C CA . ALA A 1 91 ? -5.692 4.836 4.380 1.00 96.50 91 ALA A CA 1
ATOM 676 C C . ALA A 1 91 ? -4.900 5.995 3.743 1.00 96.50 91 ALA A C 1
ATOM 678 O O . ALA A 1 91 ? -4.358 5.830 2.649 1.00 96.50 91 ALA A O 1
ATOM 679 N N . ASP A 1 92 ? -4.786 7.138 4.429 1.00 96.19 92 ASP A N 1
ATOM 680 C CA . ASP A 1 92 ? -3.980 8.281 3.983 1.00 96.19 92 ASP A CA 1
ATOM 681 C C . ASP A 1 92 ? -2.470 7.932 3.945 1.00 96.19 92 ASP A C 1
ATOM 683 O O . ASP A 1 92 ? -1.806 8.206 2.940 1.00 96.19 92 ASP A O 1
ATOM 687 N N . VAL A 1 93 ? -1.950 7.224 4.959 1.00 97.75 93 VAL A N 1
ATOM 688 C CA . VAL A 1 93 ? -0.559 6.717 5.004 1.00 97.75 93 VAL A CA 1
ATOM 689 C C . VAL A 1 93 ? -0.270 5.735 3.864 1.00 97.75 93 VAL A C 1
ATOM 691 O O . VAL A 1 93 ? 0.689 5.922 3.111 1.00 97.75 93 VAL A O 1
ATOM 694 N N . LEU A 1 94 ? -1.115 4.714 3.681 1.00 96.88 94 LEU A N 1
ATOM 695 C CA . LEU A 1 94 ? -0.951 3.732 2.601 1.00 96.88 94 LEU A CA 1
ATOM 696 C C . LEU A 1 94 ? -1.045 4.400 1.221 1.00 96.88 94 LEU A C 1
ATOM 698 O O . LEU A 1 94 ? -0.294 4.062 0.305 1.00 96.88 94 LEU A O 1
ATOM 702 N N . ARG A 1 95 ? -1.925 5.397 1.070 1.00 95.25 95 ARG A N 1
ATOM 703 C CA . ARG A 1 95 ? -2.044 6.187 -0.161 1.00 95.25 95 ARG A CA 1
ATOM 704 C C . ARG A 1 95 ? -0.783 7.002 -0.440 1.00 95.25 95 ARG A C 1
ATOM 706 O O . ARG A 1 95 ? -0.424 7.148 -1.607 1.00 95.25 95 ARG A O 1
ATOM 713 N N . ALA A 1 96 ? -0.131 7.556 0.581 1.00 95.12 96 ALA A N 1
ATOM 714 C CA . ALA A 1 96 ? 1.121 8.288 0.407 1.00 95.12 96 ALA A CA 1
ATOM 715 C C . ALA A 1 96 ? 2.227 7.378 -0.150 1.00 95.12 96 ALA A C 1
ATOM 717 O O . ALA A 1 96 ? 2.877 7.757 -1.124 1.00 95.12 96 ALA A O 1
ATOM 718 N N . ALA A 1 97 ? 2.364 6.158 0.384 1.00 94.94 97 ALA A N 1
ATOM 719 C CA . ALA A 1 97 ? 3.277 5.151 -0.162 1.00 94.94 97 ALA A CA 1
ATOM 720 C C . ALA A 1 97 ? 2.931 4.797 -1.617 1.00 94.94 97 ALA A C 1
ATOM 722 O O . ALA A 1 97 ? 3.795 4.832 -2.495 1.00 94.94 97 ALA A O 1
ATOM 723 N N . GLN A 1 98 ? 1.651 4.519 -1.890 1.00 92.62 98 GLN A N 1
ATOM 724 C CA . GLN A 1 98 ? 1.186 4.136 -3.223 1.00 92.62 98 GLN A CA 1
ATOM 725 C C . GLN A 1 98 ? 1.492 5.208 -4.277 1.00 92.62 98 GLN A C 1
ATOM 727 O O . GLN A 1 98 ? 1.937 4.881 -5.370 1.00 92.62 98 GLN A O 1
ATOM 732 N N . LYS A 1 99 ? 1.331 6.495 -3.943 1.00 90.19 99 LYS A N 1
ATOM 733 C CA . LYS A 1 99 ? 1.630 7.603 -4.864 1.00 90.19 99 LYS A CA 1
ATOM 734 C C . LYS A 1 99 ? 3.087 7.624 -5.324 1.00 90.19 99 LYS A C 1
ATOM 736 O O . LYS A 1 99 ? 3.325 7.891 -6.497 1.00 90.19 99 LYS A O 1
ATOM 741 N N . ILE A 1 100 ? 4.046 7.369 -4.428 1.00 90.12 100 ILE A N 1
ATOM 742 C CA . ILE A 1 100 ? 5.469 7.298 -4.808 1.00 90.12 100 ILE A CA 1
ATOM 743 C C . ILE A 1 100 ? 5.683 6.187 -5.828 1.00 90.12 100 ILE A C 1
ATOM 745 O O . ILE A 1 100 ? 6.336 6.391 -6.847 1.00 90.12 100 ILE A O 1
ATOM 749 N N . GLN A 1 101 ? 5.057 5.040 -5.588 1.00 85.06 101 GLN A N 1
ATOM 750 C CA . GLN A 1 101 ? 5.132 3.907 -6.488 1.00 85.06 101 GLN A CA 1
ATOM 751 C C . GLN A 1 101 ? 4.481 4.192 -7.849 1.00 85.06 101 GLN A C 1
ATOM 753 O O . GLN A 1 101 ? 5.057 3.890 -8.890 1.00 85.06 101 GLN A O 1
ATOM 758 N N . ASP A 1 102 ? 3.293 4.793 -7.851 1.00 83.50 102 ASP A N 1
ATOM 759 C CA . ASP A 1 102 ? 2.550 5.097 -9.072 1.00 83.50 102 ASP A CA 1
ATOM 760 C C . ASP A 1 102 ? 3.275 6.145 -9.930 1.00 83.50 102 ASP A C 1
ATOM 762 O O . ASP A 1 102 ? 3.172 6.111 -11.151 1.00 83.50 102 ASP A O 1
ATOM 766 N N . MET A 1 103 ? 4.081 7.036 -9.342 1.00 79.69 103 MET A N 1
ATOM 767 C CA . MET A 1 103 ? 4.940 7.936 -10.125 1.00 79.69 103 MET A CA 1
ATOM 768 C C . MET A 1 103 ? 5.990 7.184 -10.957 1.00 79.69 103 MET A C 1
ATOM 770 O O . MET A 1 103 ? 6.391 7.692 -12.005 1.00 79.69 103 MET A O 1
ATOM 774 N N . ALA A 1 104 ? 6.384 5.964 -10.564 1.00 70.88 104 ALA A N 1
ATOM 775 C CA . ALA A 1 104 ? 7.281 5.123 -11.364 1.00 70.88 104 ALA A CA 1
ATOM 776 C C . ALA A 1 104 ? 6.645 4.679 -12.688 1.00 70.88 104 ALA A C 1
ATOM 778 O O . ALA A 1 104 ? 7.362 4.427 -13.649 1.00 70.88 104 ALA A O 1
ATOM 779 N N . ILE A 1 105 ? 5.310 4.638 -12.759 1.00 69.69 105 ILE A N 1
ATOM 780 C CA . ILE A 1 105 ? 4.550 4.301 -13.974 1.00 69.69 105 ILE A CA 1
ATOM 781 C C . ILE A 1 105 ? 4.686 5.395 -15.033 1.00 69.69 105 ILE A C 1
ATOM 783 O O . ILE A 1 105 ? 4.740 5.103 -16.225 1.00 69.69 105 ILE A O 1
ATOM 787 N N . TRP A 1 106 ? 4.748 6.655 -14.604 1.00 65.50 106 TRP A N 1
ATOM 788 C CA . TRP A 1 106 ? 4.667 7.817 -15.493 1.00 65.50 106 TRP A CA 1
ATOM 789 C C . TRP A 1 106 ? 6.020 8.449 -15.802 1.00 65.50 106 TRP A C 1
ATOM 791 O O . TRP A 1 106 ? 6.110 9.317 -16.671 1.00 65.50 106 TRP A O 1
ATOM 801 N N . SER A 1 107 ? 7.072 8.036 -15.099 1.00 65.31 107 SER A N 1
ATOM 802 C CA . SER A 1 107 ? 8.407 8.558 -15.331 1.00 65.31 107 SER A CA 1
ATOM 803 C C . SER A 1 107 ? 9.090 7.830 -16.487 1.00 65.31 107 SER A C 1
ATOM 805 O O . SER A 1 107 ? 9.613 6.730 -16.330 1.00 65.31 107 SER A O 1
ATOM 807 N N . THR A 1 108 ? 9.115 8.463 -17.659 1.00 57.78 108 THR A N 1
ATOM 808 C CA . THR A 1 108 ? 9.903 7.992 -18.809 1.00 57.78 108 THR A CA 1
ATOM 809 C C . THR A 1 108 ? 11.353 8.485 -18.785 1.00 57.78 108 THR A C 1
ATOM 811 O O . THR A 1 108 ? 12.116 8.100 -19.664 1.00 57.78 108 THR A O 1
ATOM 814 N N . ASP A 1 109 ? 11.724 9.365 -17.841 1.00 56.53 109 ASP A N 1
ATOM 815 C CA . ASP A 1 109 ? 12.962 10.160 -17.948 1.00 56.53 109 ASP A CA 1
ATOM 816 C C . ASP A 1 109 ? 13.544 10.672 -16.609 1.00 56.53 109 ASP A C 1
ATOM 818 O O . ASP A 1 109 ? 14.292 11.648 -16.569 1.00 56.53 109 ASP A O 1
ATOM 822 N N . THR A 1 110 ? 13.219 10.063 -15.462 1.00 48.19 110 THR A N 1
ATOM 823 C CA . THR A 1 110 ? 13.894 10.445 -14.208 1.00 48.19 110 THR A CA 1
ATOM 824 C C . THR A 1 110 ? 15.241 9.754 -14.122 1.00 48.19 110 THR A C 1
ATOM 826 O O . THR A 1 110 ? 15.309 8.573 -13.783 1.00 48.19 110 THR A O 1
ATOM 829 N N . GLY A 1 111 ? 16.317 10.499 -14.365 1.00 43.66 111 GLY A N 1
ATOM 830 C CA . GLY A 1 111 ? 17.671 10.125 -13.965 1.00 43.66 111 GLY A CA 1
ATOM 831 C C . GLY A 1 111 ? 17.781 9.877 -12.454 1.00 43.66 111 GLY A C 1
ATOM 832 O O . GLY A 1 111 ? 18.257 10.735 -11.721 1.00 43.66 111 GLY A O 1
ATOM 833 N N . GLY A 1 112 ? 17.342 8.701 -11.998 1.00 47.88 112 GLY A N 1
ATOM 834 C CA . GLY A 1 112 ? 17.656 8.131 -10.689 1.00 47.88 112 GLY A CA 1
ATOM 835 C C . GLY A 1 112 ? 16.985 8.755 -9.462 1.00 47.88 112 GLY A C 1
ATOM 836 O O . GLY A 1 112 ? 17.511 8.579 -8.373 1.00 47.88 112 GLY A O 1
ATOM 837 N N . ALA A 1 113 ? 15.864 9.471 -9.577 1.00 51.16 113 ALA A N 1
ATOM 838 C CA . ALA A 1 113 ? 15.169 9.966 -8.384 1.00 51.16 113 ALA A CA 1
ATOM 839 C C . ALA A 1 113 ? 14.300 8.861 -7.753 1.00 51.16 113 ALA A C 1
ATOM 841 O O . ALA A 1 113 ? 13.130 8.754 -8.086 1.00 51.16 113 ALA A O 1
ATOM 842 N N . ASP A 1 114 ? 14.903 8.032 -6.897 1.00 70.38 114 ASP A N 1
ATOM 843 C CA . ASP A 1 114 ? 14.345 7.198 -5.817 1.00 70.38 114 ASP A CA 1
ATOM 844 C C . ASP A 1 114 ? 12.821 6.921 -5.822 1.00 70.38 114 ASP A C 1
ATOM 846 O O . ASP A 1 114 ? 12.113 7.251 -4.875 1.00 70.38 114 ASP A O 1
ATOM 850 N N . LEU A 1 115 ? 12.282 6.252 -6.849 1.00 83.44 115 LEU A N 1
ATOM 851 C CA . LEU A 1 115 ? 10.903 5.715 -6.843 1.00 83.44 115 LEU A CA 1
ATOM 852 C C . LEU A 1 115 ? 10.869 4.298 -6.251 1.00 83.44 115 LEU A C 1
ATOM 854 O O . LEU A 1 115 ? 10.207 3.388 -6.758 1.00 83.44 115 LEU A O 1
ATOM 858 N N . THR A 1 116 ? 11.656 4.104 -5.196 1.00 91.31 116 THR A N 1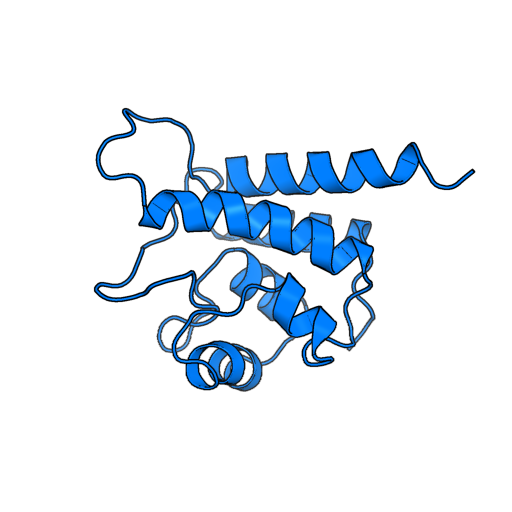
ATOM 859 C CA . THR A 1 116 ? 11.844 2.824 -4.522 1.00 91.31 116 THR A CA 1
ATOM 860 C C . THR A 1 116 ? 10.830 2.637 -3.400 1.00 91.31 116 THR A C 1
ATOM 862 O O . THR A 1 116 ? 10.154 3.570 -2.951 1.00 91.31 116 THR A O 1
ATOM 865 N N . TRP A 1 117 ? 10.732 1.413 -2.898 1.00 93.69 117 TRP A N 1
ATOM 866 C CA . TRP A 1 117 ? 9.912 1.098 -1.735 1.00 93.69 117 TRP A CA 1
ATOM 867 C C . TRP A 1 117 ? 10.420 1.811 -0.474 1.00 93.69 117 TRP A C 1
ATOM 869 O O . TRP A 1 117 ? 9.612 2.234 0.352 1.00 93.69 117 TRP A O 1
ATOM 879 N N . GLY A 1 118 ? 11.731 2.047 -0.360 1.00 94.94 118 GLY A N 1
ATOM 880 C CA . GLY A 1 118 ? 12.307 2.887 0.689 1.00 94.94 118 GLY A CA 1
ATOM 881 C C . GLY A 1 118 ? 11.785 4.328 0.642 1.00 94.94 118 GLY A C 1
ATOM 882 O O . GLY A 1 118 ? 11.369 4.869 1.668 1.00 94.94 118 GLY A O 1
ATOM 883 N N . ALA A 1 119 ? 11.713 4.936 -0.543 1.00 93.94 119 ALA A N 1
ATOM 884 C CA . ALA A 1 119 ? 11.139 6.272 -0.702 1.00 93.94 119 ALA A CA 1
ATOM 885 C C . ALA A 1 119 ? 9.626 6.303 -0.432 1.00 93.94 119 ALA A C 1
ATOM 887 O O . ALA A 1 119 ? 9.122 7.236 0.200 1.00 93.94 119 ALA A O 1
ATOM 888 N N . ALA A 1 120 ? 8.900 5.257 -0.842 1.00 94.50 120 ALA A N 1
ATOM 889 C CA . ALA A 1 120 ? 7.486 5.096 -0.515 1.00 94.50 120 ALA A CA 1
ATOM 890 C C . ALA A 1 120 ? 7.257 5.049 1.007 1.00 94.50 120 ALA A C 1
ATOM 892 O O . ALA A 1 120 ? 6.354 5.717 1.518 1.00 94.50 120 ALA A O 1
ATOM 893 N N . LEU A 1 121 ? 8.112 4.336 1.746 1.00 96.75 121 LEU A N 1
ATOM 894 C CA . LEU A 1 121 ? 8.073 4.290 3.207 1.00 96.75 121 LEU A CA 1
ATOM 895 C C . LEU A 1 121 ? 8.404 5.648 3.851 1.00 96.75 121 LEU A C 1
ATOM 897 O O . LEU A 1 121 ? 7.743 6.045 4.811 1.00 96.75 121 LEU A O 1
ATOM 901 N N . ILE A 1 122 ? 9.372 6.402 3.320 1.00 96.44 122 ILE A N 1
ATOM 902 C CA . ILE A 1 122 ? 9.668 7.767 3.797 1.00 96.44 122 ILE A CA 1
ATOM 903 C C . ILE A 1 122 ? 8.440 8.677 3.639 1.00 96.44 122 ILE A C 1
ATOM 905 O O . ILE A 1 122 ? 8.096 9.422 4.564 1.00 96.44 122 ILE A O 1
ATOM 909 N N . ALA A 1 123 ? 7.745 8.599 2.501 1.00 95.12 123 ALA A N 1
ATOM 910 C CA . ALA A 1 123 ? 6.523 9.364 2.269 1.00 95.12 123 ALA A CA 1
ATOM 911 C C . ALA A 1 123 ? 5.398 8.956 3.234 1.00 95.12 123 ALA A C 1
ATOM 913 O O . ALA A 1 123 ? 4.716 9.823 3.781 1.00 95.12 123 ALA A O 1
ATOM 914 N N . ALA A 1 124 ? 5.248 7.656 3.498 1.00 96.56 124 ALA A N 1
ATOM 915 C CA . ALA A 1 124 ? 4.282 7.130 4.458 1.00 96.56 124 ALA A CA 1
ATOM 916 C C . ALA A 1 124 ? 4.542 7.632 5.886 1.00 96.56 124 ALA A C 1
ATOM 918 O O . ALA A 1 124 ? 3.630 8.136 6.538 1.00 96.56 124 ALA A O 1
ATOM 919 N N . ARG A 1 125 ? 5.796 7.570 6.352 1.00 97.12 125 ARG A N 1
ATOM 920 C CA . ARG A 1 125 ? 6.206 8.099 7.665 1.00 97.12 125 ARG A CA 1
ATOM 921 C C . ARG A 1 125 ? 5.979 9.607 7.770 1.00 97.12 125 ARG A C 1
ATOM 923 O O . ARG A 1 125 ? 5.505 10.088 8.793 1.00 97.12 125 ARG A O 1
ATOM 930 N N . SER A 1 126 ? 6.271 10.346 6.700 1.00 95.88 126 SER A N 1
ATOM 931 C CA . SER A 1 126 ? 6.015 11.790 6.644 1.00 95.88 126 SER A CA 1
ATOM 932 C C . SER A 1 126 ? 4.522 12.109 6.762 1.00 95.88 126 SER A C 1
ATOM 934 O O . SER A 1 126 ? 4.150 13.069 7.433 1.00 95.88 126 SER A O 1
ATOM 936 N N . GLU A 1 127 ? 3.659 11.305 6.136 1.00 95.94 127 GLU A N 1
ATOM 937 C CA . GLU A 1 127 ? 2.206 11.454 6.255 1.00 95.94 127 GLU A CA 1
ATOM 938 C C . GLU A 1 127 ? 1.701 11.079 7.654 1.00 95.94 127 GLU A C 1
ATOM 940 O O . GLU A 1 127 ? 0.871 11.792 8.219 1.00 95.94 127 GLU A O 1
ATOM 945 N N . ALA A 1 128 ? 2.246 10.017 8.255 1.00 95.19 128 ALA A N 1
ATOM 946 C CA . ALA A 1 128 ? 1.931 9.636 9.628 1.00 95.19 128 ALA A CA 1
ATOM 947 C C . ALA A 1 128 ? 2.245 10.780 10.609 1.00 95.19 128 ALA A C 1
ATOM 949 O O . ALA A 1 128 ? 1.369 11.182 11.371 1.00 95.19 128 ALA A O 1
ATOM 950 N N . ALA A 1 129 ? 3.432 11.389 10.500 1.00 93.00 129 ALA A N 1
ATOM 951 C CA . ALA A 1 129 ? 3.876 12.478 11.374 1.00 93.00 129 ALA A CA 1
ATOM 952 C C . ALA A 1 129 ? 3.038 13.768 11.258 1.00 93.00 129 ALA A C 1
ATOM 954 O O . ALA A 1 129 ? 2.948 14.537 12.211 1.00 93.00 129 ALA A O 1
ATOM 955 N N . ARG A 1 130 ? 2.388 14.029 10.112 1.00 86.88 130 ARG A N 1
ATOM 956 C CA . ARG A 1 130 ? 1.470 15.180 9.964 1.00 86.88 130 ARG A CA 1
ATOM 957 C C . ARG A 1 130 ? 0.208 15.048 10.809 1.00 86.88 130 ARG A C 1
ATOM 959 O O . ARG A 1 130 ? -0.450 16.052 11.071 1.00 86.88 130 ARG A O 1
ATOM 966 N N . SER A 1 131 ? -0.154 13.827 11.191 1.00 63.59 131 SER A N 1
ATOM 967 C CA . SER A 1 131 ? -1.364 13.567 11.971 1.00 63.59 131 SER A CA 1
ATOM 968 C C . SER A 1 131 ? -1.206 13.958 13.442 1.00 63.59 131 SER A C 1
ATOM 970 O O . SER A 1 131 ? -2.210 14.229 14.086 1.00 63.59 131 SER A O 1
ATOM 972 N N . ASP A 1 132 ? 0.028 14.090 13.934 1.00 58.97 132 ASP A N 1
ATOM 973 C CA . ASP A 1 132 ? 0.312 14.452 15.329 1.00 58.97 132 ASP A CA 1
ATOM 974 C C . ASP A 1 132 ? 0.295 15.974 15.581 1.00 58.97 132 ASP A C 1
ATOM 976 O O . ASP A 1 132 ? 0.439 16.415 16.717 1.00 58.97 132 ASP A O 1
ATOM 980 N N . VAL A 1 133 ? 0.127 16.794 14.533 1.00 57.75 133 VAL A N 1
ATOM 981 C CA . VAL A 1 133 ? 0.274 18.266 14.598 1.00 57.75 133 VAL A CA 1
ATOM 982 C C . VAL A 1 133 ? -1.064 19.010 14.425 1.00 57.75 133 VAL A C 1
ATOM 984 O O . VAL A 1 133 ? -1.081 20.237 14.407 1.00 57.75 133 VAL A O 1
ATOM 987 N N . GLY A 1 134 ? -2.202 18.320 14.273 1.00 50.84 134 GLY A N 1
ATOM 988 C CA . GLY A 1 134 ? -3.423 18.979 13.782 1.00 50.84 134 GLY A CA 1
ATOM 989 C C . GLY A 1 134 ? -4.764 18.385 14.196 1.00 50.84 134 GLY A C 1
ATOM 990 O O . GLY A 1 134 ? -5.685 18.420 13.385 1.00 50.84 134 GLY A O 1
ATOM 991 N N . ASP A 1 135 ? -4.880 17.870 15.416 1.00 43.91 135 ASP A N 1
ATOM 992 C CA . ASP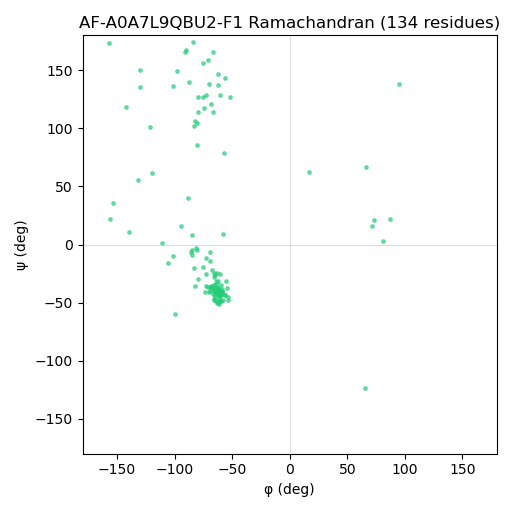 A 1 135 ? -6.167 17.515 16.030 1.00 43.91 135 ASP A CA 1
ATOM 993 C C . ASP A 1 135 ? -6.239 18.103 17.468 1.00 43.91 135 ASP A C 1
ATOM 995 O O . ASP A 1 135 ? -6.438 17.379 18.443 1.00 43.91 135 ASP A O 1
ATOM 999 N N . GLU A 1 136 ? -6.041 19.428 17.587 1.00 38.28 136 GLU A N 1
ATOM 1000 C CA . GLU A 1 136 ? -6.463 20.270 18.732 1.00 38.28 136 GLU A CA 1
ATOM 1001 C C . GLU A 1 136 ? -7.578 21.237 18.308 1.00 38.28 136 GLU A C 1
ATOM 1003 O O . GLU A 1 136 ? -7.456 21.842 17.214 1.00 38.28 136 GLU A O 1
#

Nearest PDB structures (foldseek):
  4mu5-assembly1_A  TM=2.177E-01  e=5.277E+00  Mus musculus
  6jpr-assembly1_J  TM=2.115E-01  e=4.478E+00  Nostoc

pLDDT: mean 85.61, std 15.37, range [38.28, 98.56]

Foldseek 3Di:
DAAQDLVLLLVLLVVLCVVQPQQAAQDDDPPDQFWQLDDPCDGGDSLSSSVVVVVDDPVLSVCQVPVDPHRDQQQVCVVVCSPVSYDNLSSQLSRQLRVLRRVVVVDPDDPDDRSGSNVSSVSSVVSSVVVVVDDD